Protein AF-A0A7X7FS28-F1 (afdb_monomer_lite)

Structure (mmCIF, N/CA/C/O backbone):
data_AF-A0A7X7FS28-F1
#
_entry.id   AF-A0A7X7FS28-F1
#
loop_
_atom_site.group_PDB
_atom_site.id
_atom_site.type_symbol
_atom_site.label_atom_id
_atom_site.label_alt_id
_atom_site.label_comp_id
_atom_site.label_asym_id
_atom_site.label_entity_id
_atom_site.label_seq_id
_atom_site.pdbx_PDB_ins_code
_atom_site.Cartn_x
_atom_site.Cartn_y
_atom_site.Cartn_z
_atom_site.occupancy
_atom_site.B_iso_or_equiv
_atom_site.auth_seq_id
_atom_site.auth_comp_id
_atom_site.auth_asym_id
_atom_site.auth_atom_id
_atom_site.pdbx_PDB_model_num
ATOM 1 N N . MET A 1 1 ? 59.197 -7.138 -115.064 1.00 57.31 1 MET A N 1
ATOM 2 C CA . MET A 1 1 ? 59.306 -7.534 -113.637 1.00 57.31 1 MET A CA 1
ATOM 3 C C . MET A 1 1 ? 58.656 -6.535 -112.667 1.00 57.31 1 MET A C 1
ATOM 5 O O . MET A 1 1 ? 57.959 -6.974 -111.767 1.00 57.31 1 MET A O 1
ATOM 9 N N . LYS A 1 2 ? 58.769 -5.208 -112.870 1.00 61.09 2 LYS A N 1
ATOM 10 C CA . LYS A 1 2 ? 58.181 -4.180 -111.974 1.00 61.09 2 LYS A CA 1
ATOM 11 C C . LYS A 1 2 ? 56.646 -4.244 -111.782 1.00 61.09 2 LYS A C 1
ATOM 13 O O . LYS A 1 2 ? 56.164 -3.955 -110.697 1.00 61.09 2 LYS A O 1
ATOM 18 N N . LYS A 1 3 ? 55.882 -4.663 -112.803 1.00 67.75 3 LYS A N 1
ATOM 19 C CA . LYS A 1 3 ? 54.404 -4.751 -112.746 1.00 67.75 3 LYS A CA 1
ATOM 20 C C . LYS A 1 3 ? 53.882 -5.886 -111.847 1.00 67.75 3 LYS A C 1
ATOM 22 O O . LYS A 1 3 ? 52.843 -5.734 -111.222 1.00 67.75 3 LYS A O 1
ATOM 27 N N . ILE A 1 4 ? 54.623 -6.994 -111.754 1.00 78.25 4 ILE A N 1
ATOM 28 C CA . ILE A 1 4 ? 54.268 -8.150 -110.908 1.00 78.25 4 ILE A CA 1
ATOM 29 C C . ILE A 1 4 ? 54.497 -7.810 -109.430 1.00 78.25 4 ILE A C 1
ATOM 31 O O . ILE A 1 4 ? 53.666 -8.126 -108.588 1.00 78.25 4 ILE A O 1
ATOM 35 N N . LEU A 1 5 ? 55.578 -7.082 -109.131 1.00 80.06 5 LEU A N 1
ATOM 36 C CA . LEU A 1 5 ? 55.872 -6.606 -107.778 1.00 80.06 5 LEU A CA 1
ATOM 37 C C . LEU A 1 5 ? 54.778 -5.651 -107.258 1.00 80.06 5 LEU A C 1
ATOM 39 O O . LEU A 1 5 ? 54.357 -5.751 -106.111 1.00 80.06 5 LEU A O 1
ATOM 43 N N . LEU A 1 6 ? 54.268 -4.776 -108.131 1.00 81.06 6 LEU A N 1
ATOM 44 C CA . LEU A 1 6 ? 53.164 -3.859 -107.824 1.00 81.06 6 LEU A CA 1
ATOM 45 C C . LEU A 1 6 ? 51.845 -4.588 -107.521 1.00 81.06 6 LEU A C 1
ATOM 47 O O . LEU A 1 6 ? 51.142 -4.211 -106.587 1.00 81.06 6 LEU A O 1
ATOM 51 N N . LEU A 1 7 ? 51.528 -5.649 -108.267 1.00 81.94 7 LEU A N 1
ATOM 52 C CA . LEU A 1 7 ? 50.324 -6.457 -108.038 1.00 81.94 7 LEU A CA 1
ATOM 53 C C . LEU A 1 7 ? 50.366 -7.218 -106.707 1.00 81.94 7 LEU A C 1
ATOM 55 O O . LEU A 1 7 ? 49.351 -7.291 -106.020 1.00 81.94 7 LEU A O 1
ATOM 59 N N . ILE A 1 8 ? 51.534 -7.732 -106.312 1.00 83.12 8 ILE A N 1
ATOM 60 C CA . ILE A 1 8 ? 51.709 -8.429 -105.027 1.00 83.12 8 ILE A CA 1
ATOM 61 C C . ILE A 1 8 ? 51.536 -7.460 -103.853 1.00 83.12 8 ILE A C 1
ATOM 63 O O . ILE A 1 8 ? 50.877 -7.795 -102.870 1.00 83.12 8 ILE A O 1
ATOM 67 N N . ILE A 1 9 ? 52.063 -6.238 -103.970 1.00 83.56 9 ILE A N 1
ATOM 68 C CA . ILE A 1 9 ? 51.886 -5.197 -102.949 1.00 83.56 9 ILE A CA 1
ATOM 69 C C . ILE A 1 9 ? 50.408 -4.806 -102.833 1.00 83.56 9 ILE A C 1
ATOM 71 O O . ILE A 1 9 ? 49.886 -4.712 -101.725 1.00 83.56 9 ILE A O 1
ATOM 75 N N . LEU A 1 10 ? 49.709 -4.639 -103.959 1.00 84.75 10 LEU A N 1
ATOM 76 C CA . LEU A 1 10 ? 48.292 -4.274 -103.958 1.00 84.75 10 LEU A CA 1
ATOM 77 C C . LEU A 1 10 ? 47.407 -5.381 -103.360 1.00 84.75 10 LEU A C 1
ATOM 79 O O . LEU A 1 10 ? 46.503 -5.089 -102.581 1.00 84.75 10 LEU A O 1
ATOM 83 N N . ALA A 1 11 ? 47.699 -6.648 -103.668 1.00 84.25 11 ALA A N 1
ATOM 84 C CA . ALA A 1 11 ? 47.016 -7.793 -103.069 1.00 84.25 11 ALA A CA 1
ATOM 85 C C . ALA A 1 11 ? 47.301 -7.899 -101.560 1.00 84.25 11 ALA A C 1
ATOM 87 O O . ALA A 1 11 ? 46.382 -8.135 -100.778 1.00 84.25 11 ALA A O 1
ATOM 88 N N . GLY A 1 12 ? 48.544 -7.646 -101.136 1.00 82.00 12 GLY A N 1
ATOM 89 C CA . GLY A 1 12 ? 48.917 -7.582 -99.723 1.00 82.00 12 GLY A CA 1
ATOM 90 C C . GLY A 1 12 ? 48.180 -6.475 -98.965 1.00 82.00 12 GLY A C 1
ATOM 91 O O . GLY A 1 12 ? 47.694 -6.714 -97.861 1.00 82.00 12 GLY A O 1
ATOM 92 N N . LEU A 1 13 ? 48.017 -5.295 -99.573 1.00 83.12 13 LEU A N 1
ATOM 93 C CA . LEU A 1 13 ? 47.222 -4.205 -98.998 1.00 83.12 13 LEU A CA 1
ATOM 94 C C . LEU A 1 13 ? 45.723 -4.519 -98.962 1.00 83.12 13 LEU A C 1
ATOM 96 O O . LEU A 1 13 ? 45.064 -4.155 -97.994 1.00 83.12 13 LEU A O 1
ATOM 100 N N . ALA A 1 14 ? 45.176 -5.197 -99.972 1.00 82.12 14 ALA A N 1
ATOM 101 C CA . ALA A 1 14 ? 43.764 -5.573 -99.989 1.00 82.12 14 ALA A CA 1
ATOM 102 C C . ALA A 1 14 ? 43.443 -6.628 -98.918 1.00 82.12 14 ALA A C 1
ATOM 104 O O . ALA A 1 14 ? 42.456 -6.497 -98.197 1.00 82.12 14 ALA A O 1
ATOM 105 N N . VAL A 1 15 ? 44.306 -7.636 -98.761 1.00 81.12 15 VAL A N 1
ATOM 106 C CA . VAL A 1 15 ? 44.154 -8.668 -97.726 1.00 81.12 15 VAL A CA 1
ATOM 107 C C . VAL A 1 15 ? 44.402 -8.080 -96.335 1.00 81.12 15 VAL A C 1
ATOM 109 O O . VAL A 1 15 ? 43.600 -8.299 -95.431 1.00 81.12 15 VAL A O 1
ATOM 112 N N . GLY A 1 16 ? 45.459 -7.279 -96.166 1.00 78.50 16 GLY A N 1
ATOM 113 C CA . GLY A 1 16 ? 45.763 -6.606 -94.900 1.00 78.50 16 GLY A CA 1
ATOM 114 C C . GLY A 1 16 ? 44.698 -5.582 -94.493 1.00 78.50 16 GLY A C 1
ATOM 115 O O . GLY A 1 16 ? 44.328 -5.501 -93.326 1.00 78.50 16 GLY A O 1
ATOM 116 N N . GLY A 1 17 ? 44.155 -4.834 -95.456 1.00 78.00 17 GLY A N 1
ATOM 117 C CA . GLY A 1 17 ? 43.059 -3.892 -95.233 1.00 78.00 17 GLY A CA 1
ATOM 118 C C . GLY A 1 17 ? 41.738 -4.594 -94.917 1.00 78.00 17 GLY A C 1
ATOM 119 O O . GLY A 1 17 ? 41.024 -4.176 -94.006 1.00 78.00 17 GLY A O 1
ATOM 120 N N . GLY A 1 18 ? 41.436 -5.695 -95.614 1.00 78.81 18 GLY A N 1
ATOM 121 C CA . GLY A 1 18 ? 40.223 -6.484 -95.400 1.00 78.81 18 GLY A CA 1
ATOM 122 C C . GLY A 1 18 ? 40.172 -7.152 -94.023 1.00 78.81 18 GLY A C 1
ATOM 123 O O . GLY A 1 18 ? 39.130 -7.126 -93.368 1.00 78.81 18 GLY A O 1
ATOM 124 N N . THR A 1 19 ? 41.294 -7.691 -93.535 1.00 76.44 19 THR A N 1
ATOM 125 C CA . THR A 1 19 ? 41.340 -8.364 -92.224 1.00 76.44 19 THR A CA 1
ATOM 126 C C . THR A 1 19 ? 41.216 -7.382 -91.058 1.00 76.44 19 THR A C 1
ATOM 128 O O . THR A 1 19 ? 40.537 -7.678 -90.074 1.00 76.44 19 THR A O 1
ATOM 131 N N . VAL A 1 20 ? 41.800 -6.186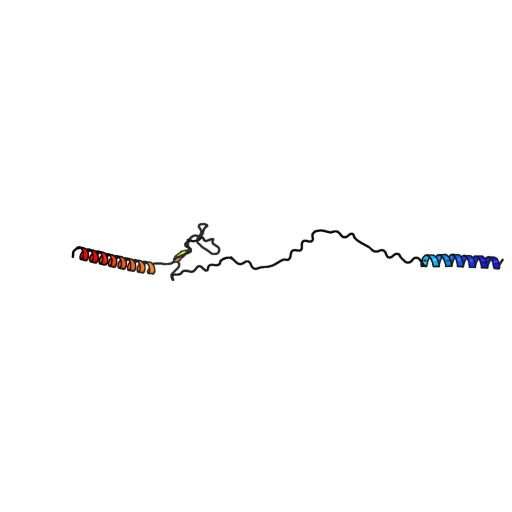 -91.181 1.00 78.12 20 VAL A N 1
ATOM 132 C CA . VAL A 1 20 ? 41.695 -5.119 -90.171 1.00 78.12 20 VAL A CA 1
ATOM 133 C C . VAL A 1 20 ? 40.290 -4.514 -90.135 1.00 78.12 20 VAL A C 1
ATOM 135 O O . VAL A 1 20 ? 39.795 -4.175 -89.060 1.00 78.12 20 VAL A O 1
ATOM 138 N N . TYR A 1 21 ? 39.623 -4.392 -91.284 1.00 77.94 21 TYR A N 1
ATOM 139 C CA . TYR A 1 21 ? 38.252 -3.884 -91.334 1.00 77.94 21 TYR A CA 1
ATOM 140 C C . TYR A 1 21 ? 37.245 -4.872 -90.723 1.00 77.94 21 TYR A C 1
ATOM 142 O O . TYR A 1 21 ? 36.342 -4.469 -89.983 1.00 77.94 21 TYR A O 1
ATOM 150 N N . TRP A 1 22 ? 37.435 -6.175 -90.957 1.00 72.56 22 TRP A N 1
ATOM 151 C CA . TRP A 1 22 ? 36.571 -7.207 -90.384 1.00 72.56 22 TRP A CA 1
ATOM 152 C C . TRP A 1 22 ? 36.770 -7.344 -88.867 1.00 72.56 22 TRP A C 1
ATOM 154 O O . TRP A 1 22 ? 35.787 -7.398 -88.130 1.00 72.56 22 TRP A O 1
ATOM 164 N N . SER A 1 23 ? 38.009 -7.294 -88.363 1.00 67.19 23 SER A N 1
ATOM 165 C CA . SER A 1 23 ? 38.248 -7.392 -86.913 1.00 67.19 23 SER A CA 1
ATOM 166 C C . SER A 1 23 ? 37.720 -6.186 -86.126 1.00 67.19 23 SER A C 1
ATOM 168 O O . SER A 1 23 ? 37.339 -6.334 -84.967 1.00 67.19 23 SER A O 1
ATOM 170 N N . ARG A 1 24 ? 37.627 -5.008 -86.760 1.00 66.50 24 ARG A N 1
ATOM 171 C CA . ARG A 1 24 ? 37.047 -3.793 -86.161 1.00 66.50 24 ARG A CA 1
ATOM 172 C C . ARG A 1 24 ? 35.517 -3.732 -86.197 1.00 66.50 24 ARG A C 1
ATOM 174 O O . ARG A 1 24 ? 34.952 -2.895 -85.502 1.00 66.50 24 ARG A O 1
ATOM 181 N N . SER A 1 25 ? 34.852 -4.594 -86.970 1.00 62.12 25 SER A N 1
ATOM 182 C CA . SER A 1 25 ? 33.380 -4.631 -87.055 1.00 62.12 25 SER A CA 1
ATOM 183 C C . SER A 1 25 ? 32.722 -5.497 -85.971 1.00 62.12 25 SER A C 1
ATOM 185 O O . SER A 1 25 ? 31.500 -5.502 -85.845 1.00 62.12 25 SER A O 1
ATOM 187 N N . SER A 1 26 ? 33.510 -6.204 -85.158 1.00 63.41 26 SER A N 1
ATOM 188 C CA . SER A 1 26 ? 33.008 -6.957 -84.006 1.00 63.41 26 SER A CA 1
ATOM 189 C C . SER A 1 26 ? 32.883 -6.029 -82.797 1.00 63.41 26 SER A C 1
ATOM 191 O O . SER A 1 26 ? 33.849 -5.806 -82.069 1.00 63.41 26 SER A O 1
ATOM 193 N N . ALA A 1 27 ? 31.696 -5.454 -82.593 1.00 65.50 27 ALA A N 1
ATOM 194 C CA . ALA A 1 27 ? 31.397 -4.679 -81.392 1.00 65.50 27 ALA A CA 1
ATOM 195 C C . ALA A 1 27 ? 31.571 -5.560 -80.132 1.00 65.50 27 ALA A C 1
ATOM 197 O O . ALA A 1 27 ? 31.144 -6.718 -80.147 1.00 65.50 27 ALA A O 1
ATOM 198 N N . PRO A 1 28 ? 32.188 -5.053 -79.045 1.00 65.94 28 PRO A N 1
ATOM 199 C CA . PRO A 1 28 ? 32.362 -5.834 -77.828 1.00 65.94 28 PRO A CA 1
ATOM 200 C C . PRO A 1 28 ? 30.994 -6.224 -77.266 1.00 65.94 28 PRO A C 1
ATOM 202 O O . PRO A 1 28 ? 30.153 -5.364 -77.003 1.00 65.94 28 PRO A O 1
ATOM 205 N N . ALA A 1 29 ? 30.766 -7.529 -77.109 1.00 69.88 29 ALA A N 1
ATOM 206 C CA . ALA A 1 29 ? 29.533 -8.047 -76.538 1.00 69.88 29 ALA A CA 1
ATOM 207 C C . ALA A 1 29 ? 29.400 -7.540 -75.096 1.00 69.88 29 ALA A C 1
ATOM 209 O O . ALA A 1 29 ? 30.230 -7.847 -74.240 1.00 69.88 29 ALA A O 1
ATOM 210 N N . VAL A 1 30 ? 28.374 -6.729 -74.838 1.00 73.62 30 VAL A N 1
ATOM 211 C CA . VAL A 1 30 ? 28.073 -6.225 -73.497 1.00 73.62 30 VAL A CA 1
ATOM 212 C C . VAL A 1 30 ? 27.579 -7.401 -72.661 1.00 73.62 30 VAL A C 1
ATOM 214 O O . VAL A 1 30 ? 26.499 -7.936 -72.904 1.00 73.62 30 VAL A O 1
ATOM 217 N N . VAL A 1 31 ? 28.391 -7.834 -71.698 1.00 79.06 31 VAL A N 1
ATOM 218 C CA . VAL A 1 31 ? 28.049 -8.942 -70.802 1.00 79.06 31 VAL A CA 1
ATOM 219 C C . VAL A 1 31 ? 27.354 -8.379 -69.566 1.00 79.06 31 VAL A C 1
ATOM 221 O O . VAL A 1 31 ? 27.954 -7.623 -68.803 1.00 79.06 31 VAL A O 1
ATOM 224 N N . PHE A 1 32 ? 26.093 -8.758 -69.356 1.00 79.75 32 PHE A N 1
ATOM 225 C CA . PHE A 1 32 ? 25.337 -8.403 -68.157 1.00 79.75 32 PHE A CA 1
ATOM 226 C C . PHE A 1 32 ? 25.455 -9.504 -67.109 1.00 79.75 32 PHE A C 1
ATOM 228 O O . PHE A 1 32 ? 25.300 -10.686 -67.413 1.00 79.75 32 PHE A O 1
ATOM 235 N N . ARG A 1 33 ? 25.694 -9.111 -65.856 1.00 81.56 33 ARG A N 1
ATOM 236 C CA . ARG A 1 33 ? 25.638 -10.028 -64.719 1.00 81.56 33 ARG A CA 1
ATOM 237 C C . ARG A 1 33 ? 24.228 -10.017 -64.146 1.00 81.56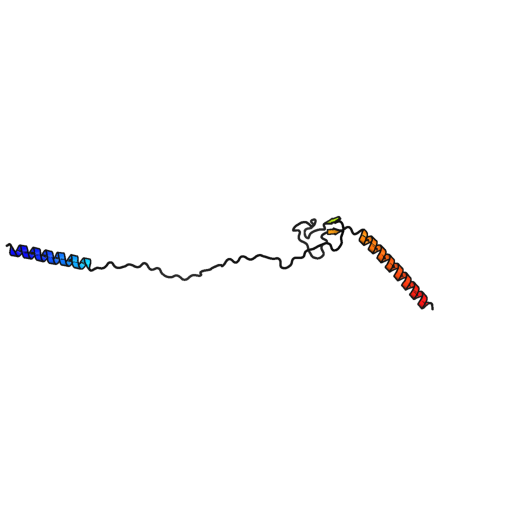 33 ARG A C 1
ATOM 239 O O . ARG A 1 33 ? 23.799 -9.009 -63.592 1.00 81.56 33 ARG A O 1
ATOM 246 N N . THR A 1 34 ? 23.533 -11.137 -64.272 1.00 86.19 34 THR A N 1
ATOM 247 C CA . THR A 1 34 ? 22.215 -11.359 -63.672 1.00 86.19 34 THR A CA 1
ATOM 248 C C . THR A 1 34 ? 22.327 -12.358 -62.532 1.00 86.19 34 THR A C 1
ATOM 250 O O . THR A 1 34 ? 23.114 -13.298 -62.619 1.00 86.19 34 THR A O 1
ATOM 253 N N . GLU A 1 35 ? 21.501 -12.194 -61.504 1.00 87.50 35 GLU A N 1
ATOM 254 C CA . GLU A 1 35 ? 21.310 -13.204 -60.462 1.00 87.50 35 GLU A CA 1
ATOM 255 C C . GLU A 1 35 ? 19.865 -13.697 -60.431 1.00 87.50 35 GLU A C 1
ATOM 257 O O . GLU A 1 35 ? 18.939 -13.001 -60.855 1.00 87.50 35 GLU A O 1
ATOM 262 N N . ALA A 1 36 ? 19.685 -14.925 -59.943 1.00 85.56 36 ALA A N 1
ATOM 263 C CA . ALA A 1 36 ? 18.376 -15.536 -59.785 1.00 85.56 36 ALA A CA 1
ATOM 264 C C . ALA A 1 36 ? 17.658 -14.946 -58.565 1.00 85.56 36 ALA A C 1
ATOM 266 O O . ALA A 1 36 ? 18.207 -14.904 -57.466 1.00 85.56 36 ALA A O 1
ATOM 267 N N . VAL A 1 37 ? 16.408 -14.520 -58.752 1.00 86.69 37 VAL A N 1
ATOM 268 C CA . VAL A 1 37 ? 15.578 -14.008 -57.657 1.00 86.69 37 VAL A CA 1
ATOM 269 C C . VAL A 1 37 ? 15.123 -15.179 -56.791 1.00 86.69 37 VAL A C 1
ATOM 271 O O . VAL A 1 37 ? 14.380 -16.045 -57.255 1.00 86.69 37 VAL A O 1
ATOM 274 N N . SER A 1 38 ? 15.539 -15.194 -55.527 1.00 86.62 38 SER A N 1
ATOM 275 C CA . SER A 1 38 ? 15.005 -16.101 -54.514 1.00 86.62 38 SER A CA 1
ATOM 276 C C . SER A 1 38 ? 13.877 -15.423 -53.737 1.00 86.62 38 SER A C 1
ATOM 278 O O . SER A 1 38 ? 13.879 -14.212 -53.512 1.00 86.62 38 SER A O 1
ATOM 280 N N . ARG A 1 39 ? 12.871 -16.211 -53.353 1.00 87.56 39 ARG A N 1
ATOM 281 C CA . ARG A 1 39 ? 11.811 -15.782 -52.438 1.00 87.56 39 ARG A CA 1
ATOM 282 C C . ARG A 1 39 ? 12.041 -16.464 -51.101 1.00 87.56 39 ARG A C 1
ATOM 284 O O . ARG A 1 39 ? 12.262 -17.671 -51.062 1.00 87.56 39 ARG A O 1
ATOM 291 N N . GLY A 1 40 ? 11.983 -15.684 -50.037 1.00 89.25 40 GLY A N 1
ATOM 292 C CA . GLY A 1 40 ? 12.050 -16.151 -48.663 1.00 89.25 40 GLY A CA 1
ATOM 293 C C . GLY A 1 40 ? 11.243 -15.213 -47.782 1.00 89.25 40 GLY A C 1
ATOM 294 O O . GLY A 1 40 ? 10.847 -14.129 -48.220 1.00 89.25 40 GLY A O 1
ATOM 295 N N . ASP A 1 41 ? 10.996 -15.638 -46.555 1.00 84.19 41 ASP A N 1
ATOM 296 C CA . ASP A 1 41 ? 10.222 -14.846 -45.614 1.00 84.19 41 ASP A CA 1
ATOM 297 C C . ASP A 1 41 ? 11.076 -13.693 -45.080 1.00 84.19 41 ASP A C 1
ATOM 299 O O . ASP A 1 41 ? 12.134 -13.893 -44.481 1.00 84.19 41 ASP A O 1
ATOM 303 N N . LEU A 1 42 ? 10.617 -12.464 -45.317 1.00 82.88 42 LEU A N 1
ATOM 304 C CA . LEU A 1 42 ? 11.203 -11.259 -44.744 1.00 82.88 42 LEU A CA 1
ATOM 305 C C . LEU A 1 42 ? 10.391 -10.878 -43.506 1.00 82.88 42 LEU A C 1
ATOM 307 O O . LEU A 1 42 ? 9.337 -10.251 -43.609 1.00 82.88 42 LEU A O 1
ATOM 311 N N . VAL A 1 43 ? 10.881 -11.258 -42.330 1.00 84.12 43 VAL A N 1
ATOM 312 C CA . VAL A 1 43 ? 10.266 -10.844 -41.067 1.00 84.12 43 VAL A CA 1
ATOM 313 C C . VAL A 1 43 ? 10.741 -9.433 -40.738 1.00 84.12 43 VAL A C 1
ATOM 315 O O . VAL A 1 43 ? 11.905 -9.217 -40.406 1.00 84.12 43 VAL A O 1
ATOM 318 N N . VAL A 1 44 ? 9.834 -8.463 -40.849 1.00 82.69 44 VAL A N 1
ATOM 319 C CA . VAL A 1 44 ? 10.079 -7.073 -40.453 1.00 82.69 44 VAL A CA 1
ATOM 320 C C . VAL A 1 44 ? 9.410 -6.836 -39.106 1.00 82.69 44 VAL A C 1
ATOM 322 O O . VAL A 1 44 ? 8.187 -6.759 -39.016 1.00 82.69 44 VAL A O 1
ATOM 325 N N . THR A 1 45 ? 10.214 -6.717 -38.054 1.00 85.25 45 THR A N 1
ATOM 326 C CA . THR A 1 45 ? 9.726 -6.363 -36.717 1.00 85.25 45 THR A CA 1
ATOM 327 C C . THR A 1 45 ? 9.755 -4.849 -36.562 1.00 85.25 45 THR A C 1
ATOM 329 O O . THR A 1 45 ? 10.815 -4.236 -36.673 1.00 85.25 45 THR A O 1
ATOM 332 N N . ILE A 1 46 ? 8.603 -4.239 -36.285 1.00 82.69 46 ILE A N 1
ATOM 333 C CA . ILE A 1 46 ? 8.516 -2.818 -35.938 1.00 82.69 46 ILE A CA 1
ATOM 334 C C . ILE A 1 46 ? 8.607 -2.714 -34.410 1.00 82.69 46 ILE A C 1
ATOM 336 O O . ILE A 1 46 ? 7.691 -3.178 -33.729 1.00 82.69 46 ILE A O 1
ATOM 340 N N . PRO A 1 47 ? 9.685 -2.144 -33.840 1.00 80.81 47 PRO A N 1
ATOM 341 C CA . PRO A 1 47 ? 9.759 -1.936 -32.403 1.00 80.81 47 PRO A CA 1
ATOM 342 C C . PRO A 1 47 ? 8.780 -0.826 -32.004 1.00 80.81 47 PRO A C 1
ATOM 344 O O . PRO A 1 47 ? 8.940 0.328 -32.397 1.00 80.81 47 PRO A O 1
ATOM 347 N N . ALA A 1 48 ? 7.765 -1.177 -31.220 1.00 81.81 48 ALA A N 1
ATOM 348 C CA . ALA A 1 48 ? 6.887 -0.220 -30.562 1.00 81.81 48 ALA A CA 1
ATOM 349 C C . ALA A 1 48 ? 7.273 -0.144 -29.082 1.00 81.81 48 ALA A C 1
ATOM 351 O O . ALA A 1 48 ? 7.196 -1.136 -28.359 1.00 81.81 48 ALA A O 1
ATOM 352 N N . THR A 1 49 ? 7.714 1.027 -28.633 1.00 84.44 49 THR A N 1
ATOM 353 C CA . THR A 1 49 ? 7.933 1.308 -27.212 1.00 84.44 49 THR A CA 1
ATOM 354 C C . THR A 1 49 ? 6.652 1.879 -26.619 1.00 84.44 49 THR A C 1
ATOM 356 O O . THR A 1 49 ? 6.142 2.881 -27.119 1.00 84.44 49 THR A O 1
ATOM 359 N N . GLY A 1 50 ? 6.149 1.270 -25.551 1.00 84.69 50 GLY A N 1
ATOM 360 C CA . GLY A 1 50 ? 5.061 1.806 -24.738 1.00 84.69 50 GLY A CA 1
ATOM 361 C C . GLY A 1 50 ? 5.461 1.829 -23.267 1.00 84.69 50 GLY A C 1
ATOM 362 O O . GLY A 1 50 ? 6.367 1.103 -22.856 1.00 84.69 50 GLY A O 1
ATOM 363 N N . THR A 1 51 ? 4.798 2.667 -22.475 1.00 89.19 51 THR A N 1
ATOM 364 C CA . THR A 1 51 ? 4.971 2.684 -21.019 1.00 89.19 51 THR A CA 1
ATOM 365 C C . THR A 1 51 ? 4.026 1.662 -20.404 1.00 89.19 51 THR A C 1
ATOM 367 O O . THR A 1 51 ? 2.827 1.698 -20.670 1.00 89.19 51 THR A O 1
ATOM 370 N N . ILE A 1 52 ? 4.556 0.757 -19.584 1.00 87.25 52 ILE A N 1
ATOM 371 C CA . ILE A 1 52 ? 3.730 -0.165 -18.801 1.00 87.25 52 ILE A CA 1
ATOM 372 C C . ILE A 1 52 ? 3.161 0.618 -17.621 1.00 87.25 52 ILE A C 1
ATOM 374 O O . ILE A 1 52 ? 3.905 1.295 -16.909 1.00 87.25 52 ILE A O 1
ATOM 378 N N . GLN A 1 53 ? 1.849 0.531 -17.431 1.00 87.38 53 GLN A N 1
ATOM 379 C CA . GLN A 1 53 ? 1.160 1.088 -16.277 1.00 87.38 53 GLN A CA 1
ATOM 380 C C . GLN A 1 53 ? 0.457 -0.044 -15.522 1.00 87.38 53 GLN A C 1
ATOM 382 O O . GLN A 1 53 ? -0.042 -0.972 -16.164 1.00 87.38 53 GLN A O 1
ATOM 387 N N . PRO A 1 54 ? 0.448 -0.000 -14.182 1.00 87.50 54 PRO A N 1
ATOM 388 C CA . PRO A 1 54 ? -0.377 -0.899 -13.385 1.00 87.50 54 PRO A CA 1
ATOM 389 C C . PRO A 1 54 ? -1.856 -0.727 -13.749 1.00 87.50 54 PRO A C 1
ATOM 391 O O . PRO A 1 54 ? -2.297 0.379 -14.060 1.00 87.50 54 PRO A O 1
ATOM 394 N N . GLU A 1 55 ? -2.607 -1.827 -13.713 1.00 89.75 55 GLU A N 1
ATOM 395 C CA . GLU A 1 55 ? -4.055 -1.813 -13.956 1.00 89.75 55 GLU A CA 1
ATOM 396 C C . GLU A 1 55 ? -4.792 -1.010 -12.878 1.00 89.75 55 GLU A C 1
ATOM 398 O O . GLU A 1 55 ? -5.698 -0.238 -13.185 1.00 89.75 55 GLU A O 1
ATOM 403 N N . GLU A 1 56 ? -4.341 -1.132 -11.630 1.00 88.06 56 GLU A N 1
ATOM 404 C CA . GLU A 1 56 ? -4.899 -0.427 -10.486 1.00 88.06 56 GLU A CA 1
ATOM 405 C C . GLU A 1 56 ? -3.775 0.102 -9.587 1.00 88.06 56 GLU A C 1
ATOM 407 O O . GLU A 1 56 ? -2.778 -0.578 -9.332 1.00 88.06 56 GLU A O 1
ATOM 412 N N . VAL A 1 57 ? -3.932 1.339 -9.118 1.00 88.19 57 VAL A N 1
ATOM 413 C CA . VAL A 1 57 ? -3.058 1.966 -8.122 1.00 88.19 57 VAL A CA 1
ATOM 414 C C . VAL A 1 57 ? -3.951 2.512 -7.033 1.00 88.19 57 VAL A C 1
ATOM 416 O O . VAL A 1 57 ? -4.832 3.326 -7.306 1.00 88.19 57 VAL A O 1
ATOM 419 N N . VAL A 1 58 ? -3.709 2.069 -5.804 1.00 86.69 58 VAL A N 1
ATOM 420 C CA . VAL A 1 58 ? -4.458 2.523 -4.638 1.00 86.69 58 VAL A CA 1
ATOM 421 C C . VAL A 1 58 ? -3.492 3.166 -3.661 1.00 86.69 58 VAL A C 1
ATOM 423 O O . VAL A 1 58 ? -2.604 2.510 -3.118 1.00 86.69 58 VAL A O 1
ATOM 426 N N . ASP A 1 59 ? -3.698 4.455 -3.419 1.00 85.38 59 ASP A N 1
ATOM 427 C CA . ASP A 1 59 ? -2.996 5.178 -2.370 1.00 85.38 59 ASP A CA 1
ATOM 428 C C . ASP A 1 59 ? -3.661 4.871 -1.024 1.00 85.38 59 ASP A C 1
ATOM 430 O O . ASP A 1 59 ? -4.737 5.375 -0.694 1.00 85.38 59 ASP A O 1
ATOM 434 N N . VAL A 1 60 ? -3.020 4.006 -0.240 1.00 83.94 60 VAL A N 1
ATOM 435 C CA . VAL A 1 60 ? -3.478 3.638 1.104 1.00 83.94 60 VAL A CA 1
ATOM 436 C C . VAL A 1 60 ? -2.958 4.637 2.133 1.00 83.94 60 VAL A C 1
ATOM 438 O O . VAL A 1 60 ? -1.755 4.775 2.344 1.00 83.94 60 VAL A O 1
ATOM 441 N N . GLY A 1 61 ? -3.887 5.321 2.801 1.00 83.19 61 GLY A N 1
ATOM 442 C CA . GLY A 1 61 ? -3.610 6.260 3.884 1.00 83.19 61 GLY A CA 1
ATOM 443 C C . GLY A 1 61 ? -4.421 5.945 5.137 1.00 83.19 61 GLY A C 1
ATOM 444 O O . GLY A 1 61 ? -5.469 5.300 5.083 1.00 83.19 61 GLY A O 1
ATOM 445 N N . ALA A 1 62 ? -3.944 6.421 6.285 1.00 83.69 62 ALA A N 1
ATOM 446 C CA . ALA A 1 62 ? -4.691 6.325 7.531 1.00 83.69 62 ALA A CA 1
ATOM 447 C C . ALA A 1 62 ? -5.898 7.276 7.510 1.00 83.69 62 ALA A C 1
ATOM 449 O O . ALA A 1 62 ? -5.745 8.471 7.270 1.00 83.69 62 ALA A O 1
ATOM 450 N N . GLN A 1 63 ? -7.095 6.756 7.792 1.00 80.12 63 GLN A N 1
ATOM 451 C CA . GLN A 1 63 ? -8.311 7.576 7.904 1.00 80.12 63 GLN A CA 1
ATOM 452 C C . GLN A 1 63 ? -8.368 8.373 9.215 1.00 80.12 63 GLN A C 1
ATOM 454 O O . GLN A 1 63 ? -9.053 9.390 9.296 1.00 80.12 63 GLN A O 1
ATOM 459 N N . VAL A 1 64 ? -7.653 7.905 10.239 1.00 81.88 64 VAL A N 1
ATOM 460 C CA . VAL A 1 64 ? -7.581 8.525 11.564 1.00 81.88 64 VAL A CA 1
ATOM 461 C C . VAL A 1 64 ? -6.192 9.102 11.802 1.00 81.88 64 VAL A C 1
ATOM 463 O O . VAL A 1 64 ? -5.184 8.517 11.405 1.00 81.88 64 VAL A O 1
ATOM 466 N N . GLY A 1 65 ? -6.143 10.266 12.445 1.00 78.06 65 GLY A N 1
ATOM 467 C CA . GLY A 1 65 ? -4.891 10.904 12.834 1.00 78.06 65 GLY A CA 1
ATOM 468 C C . GLY A 1 65 ? -4.370 10.315 14.141 1.00 78.06 65 GLY A C 1
ATOM 469 O O . GLY A 1 65 ? -5.112 10.210 15.111 1.00 78.06 65 GLY A O 1
ATOM 470 N N . GLY A 1 66 ? -3.088 9.961 14.184 1.00 83.00 66 GLY A N 1
ATOM 471 C CA . GLY A 1 66 ? -2.440 9.464 15.394 1.00 83.00 66 GLY A CA 1
ATOM 472 C C . GLY A 1 66 ? -0.997 9.036 15.142 1.00 83.00 66 GLY A C 1
ATOM 473 O O . GLY A 1 66 ? -0.519 9.041 14.007 1.00 83.00 66 GLY A O 1
ATOM 474 N N . LEU A 1 67 ? -0.290 8.679 16.214 1.00 86.38 67 LEU A N 1
ATOM 475 C CA . LEU A 1 67 ? 1.077 8.170 16.129 1.00 86.38 67 LEU A CA 1
ATOM 476 C C . LEU A 1 67 ? 1.067 6.706 15.669 1.00 86.38 67 LEU A C 1
ATOM 478 O O . LEU A 1 67 ? 0.297 5.903 16.192 1.00 86.38 67 LEU A O 1
ATOM 482 N N . ILE A 1 68 ? 1.948 6.340 14.734 1.00 88.06 68 ILE A N 1
ATOM 483 C CA . ILE A 1 68 ? 2.177 4.933 14.376 1.00 88.06 68 ILE A CA 1
ATOM 484 C C . ILE A 1 68 ? 2.954 4.269 15.516 1.00 88.06 68 ILE A C 1
ATOM 486 O O . ILE A 1 68 ? 4.088 4.644 15.806 1.00 88.06 68 ILE A O 1
ATOM 490 N N . VAL A 1 69 ? 2.339 3.277 16.155 1.00 87.56 69 VAL A N 1
ATOM 491 C CA . VAL A 1 69 ? 2.924 2.514 17.266 1.00 87.56 69 VAL A CA 1
ATOM 492 C C . VAL A 1 69 ? 3.755 1.348 16.741 1.00 87.56 69 VAL A C 1
ATOM 494 O O . VAL A 1 69 ? 4.808 1.036 17.293 1.00 87.56 69 VAL A O 1
ATOM 497 N N . LEU A 1 70 ? 3.275 0.683 15.687 1.00 86.69 70 LEU A N 1
ATOM 498 C CA . LEU A 1 70 ? 3.916 -0.503 15.127 1.00 86.69 70 LEU A CA 1
ATOM 499 C C . LEU A 1 70 ? 3.550 -0.668 13.649 1.00 86.69 70 LEU A C 1
ATOM 501 O O . LEU A 1 70 ? 2.397 -0.457 13.277 1.00 86.69 70 LEU A O 1
ATOM 505 N N . PHE A 1 71 ? 4.504 -1.103 12.831 1.00 87.69 71 PHE A N 1
ATOM 506 C CA . PHE A 1 71 ? 4.224 -1.630 11.495 1.00 87.69 71 PHE A CA 1
ATOM 507 C C . PHE A 1 71 ? 3.808 -3.097 11.597 1.00 87.69 71 PHE A C 1
ATOM 509 O O . PHE A 1 71 ? 4.320 -3.831 12.443 1.00 87.69 71 PHE A O 1
ATOM 516 N N . GLY A 1 72 ? 2.838 -3.506 10.784 1.00 87.38 72 GLY A N 1
ATOM 517 C CA . GLY A 1 72 ? 2.343 -4.876 10.770 1.00 87.38 72 GLY A CA 1
ATOM 518 C C . GLY A 1 72 ? 3.288 -5.845 10.067 1.00 87.38 72 GLY A C 1
ATOM 519 O O . GLY A 1 72 ? 4.468 -5.558 9.873 1.00 87.38 72 GLY A O 1
ATOM 520 N N . THR A 1 73 ? 2.759 -7.007 9.701 1.00 86.81 73 THR A N 1
ATOM 521 C CA . THR A 1 73 ? 3.526 -8.106 9.103 1.00 86.81 73 THR A CA 1
ATOM 522 C C . THR A 1 73 ? 3.114 -8.300 7.646 1.00 86.81 73 THR A C 1
ATOM 524 O O . THR A 1 73 ? 1.922 -8.287 7.345 1.00 86.81 73 THR A O 1
ATOM 527 N N . ASP A 1 74 ? 4.095 -8.447 6.758 1.00 85.69 74 ASP A N 1
ATOM 528 C CA . ASP A 1 74 ? 3.899 -8.707 5.332 1.00 85.69 74 ASP A CA 1
ATOM 529 C C . ASP A 1 74 ? 3.498 -10.172 5.063 1.00 85.69 74 ASP A C 1
ATOM 531 O O . ASP A 1 74 ? 3.474 -11.013 5.968 1.00 85.69 74 ASP A O 1
ATOM 535 N N . ALA A 1 75 ? 3.224 -10.503 3.797 1.00 83.75 75 ALA A N 1
ATOM 536 C CA . ALA A 1 75 ? 2.874 -11.869 3.395 1.00 83.75 75 ALA A CA 1
ATOM 537 C C . ALA A 1 75 ? 3.991 -12.907 3.661 1.00 83.75 75 ALA A C 1
ATOM 539 O O . ALA A 1 75 ? 3.727 -14.109 3.691 1.00 83.75 75 ALA A O 1
ATOM 540 N N . ASN A 1 76 ? 5.235 -12.463 3.870 1.00 81.69 76 ASN A N 1
ATOM 541 C CA . ASN A 1 76 ? 6.406 -13.316 4.080 1.00 81.69 76 ASN A CA 1
ATOM 542 C C . ASN A 1 76 ? 6.810 -13.447 5.559 1.00 81.69 76 ASN A C 1
ATOM 544 O O . ASN A 1 76 ? 7.780 -14.146 5.861 1.00 81.69 76 ASN A O 1
ATOM 548 N N . GLY A 1 77 ? 6.093 -12.802 6.484 1.00 81.69 77 GLY A N 1
ATOM 549 C CA . GLY A 1 77 ? 6.379 -12.845 7.919 1.00 81.69 77 GLY A CA 1
ATOM 550 C C . GLY A 1 77 ? 7.365 -11.781 8.425 1.00 81.69 77 GLY A C 1
ATOM 551 O O . GLY A 1 77 ? 7.779 -11.848 9.584 1.00 81.69 77 GLY A O 1
ATOM 552 N N . HIS A 1 78 ? 7.743 -10.803 7.605 1.00 83.62 78 HIS A N 1
ATOM 553 C CA . HIS A 1 78 ? 8.603 -9.680 7.982 1.00 83.62 78 HIS A CA 1
ATOM 554 C C . HIS A 1 78 ? 7.785 -8.431 8.344 1.00 83.62 78 HIS A C 1
ATOM 556 O O . HIS A 1 78 ? 6.618 -8.327 7.971 1.00 83.62 78 HIS A O 1
ATOM 562 N N . PRO A 1 79 ? 8.360 -7.461 9.078 1.00 85.44 79 PRO A N 1
ATOM 563 C CA . PRO A 1 79 ? 7.742 -6.149 9.234 1.00 85.44 79 PRO A CA 1
ATOM 564 C C . PRO A 1 79 ? 7.485 -5.509 7.866 1.00 85.44 79 PRO A C 1
ATOM 566 O O . PRO A 1 79 ? 8.366 -5.539 7.009 1.00 85.44 79 PRO A O 1
ATOM 569 N N . VAL A 1 80 ? 6.298 -4.930 7.673 1.00 88.69 80 VAL A N 1
ATOM 570 C CA . VAL A 1 80 ? 5.944 -4.245 6.421 1.00 88.69 80 VAL A CA 1
ATOM 571 C C . VAL A 1 80 ? 6.912 -3.085 6.176 1.00 88.69 80 VAL A C 1
ATOM 573 O O . VAL A 1 80 ? 6.980 -2.146 6.968 1.00 88.69 80 VAL A O 1
ATOM 576 N N . ASP A 1 81 ? 7.629 -3.157 5.058 1.00 85.19 81 ASP A N 1
ATOM 577 C CA . ASP A 1 81 ? 8.559 -2.137 4.567 1.00 85.19 81 ASP A CA 1
ATOM 578 C C . ASP A 1 81 ? 8.347 -1.888 3.057 1.00 85.19 81 ASP A C 1
ATOM 580 O O . ASP A 1 81 ? 7.448 -2.452 2.420 1.00 85.19 81 ASP A O 1
ATOM 584 N N . TYR A 1 82 ? 9.174 -1.042 2.454 1.00 84.19 82 TYR A N 1
ATOM 585 C CA . TYR A 1 82 ? 9.154 -0.738 1.032 1.00 84.19 82 TYR A CA 1
ATOM 586 C C . TYR A 1 82 ? 9.223 -2.001 0.153 1.00 84.19 82 TYR A C 1
ATOM 588 O O . TYR A 1 82 ? 10.026 -2.901 0.389 1.00 84.19 82 TYR A O 1
ATOM 596 N N . CYS A 1 83 ? 8.382 -2.051 -0.886 1.00 85.44 83 CYS A N 1
ATOM 597 C CA . CYS A 1 83 ? 8.223 -3.201 -1.789 1.00 85.44 83 CYS A CA 1
ATOM 598 C C . CYS A 1 83 ? 7.796 -4.521 -1.118 1.00 85.44 83 CYS A C 1
ATOM 600 O O . CYS A 1 83 ? 7.910 -5.576 -1.746 1.00 85.44 83 CYS A O 1
ATOM 602 N N . SER A 1 84 ? 7.279 -4.487 0.114 1.00 87.62 84 SER A N 1
ATOM 603 C CA . SER A 1 84 ? 6.729 -5.689 0.749 1.00 87.62 84 SER A CA 1
ATOM 604 C C . SER A 1 84 ? 5.399 -6.086 0.096 1.00 87.62 84 SER A C 1
ATOM 606 O O . SER A 1 84 ? 4.553 -5.215 -0.127 1.00 87.62 84 SER A O 1
ATOM 608 N N . PRO A 1 85 ? 5.178 -7.375 -0.215 1.00 87.56 85 PRO A N 1
ATOM 609 C CA . PRO A 1 85 ? 3.896 -7.847 -0.720 1.00 87.56 85 PRO A CA 1
ATOM 610 C C . PRO A 1 85 ? 2.845 -7.820 0.395 1.00 87.56 85 PRO A C 1
ATOM 612 O O . PRO A 1 85 ? 3.085 -8.291 1.510 1.00 87.56 85 PRO A O 1
ATOM 615 N N . VAL A 1 86 ? 1.675 -7.275 0.075 1.00 89.81 86 VAL A N 1
ATOM 616 C CA . VAL A 1 86 ? 0.540 -7.128 0.993 1.00 89.81 86 VAL A CA 1
ATOM 617 C C . VAL A 1 86 ? -0.714 -7.722 0.364 1.00 89.81 86 VAL A C 1
ATOM 619 O O . VAL A 1 86 ? -0.863 -7.712 -0.857 1.00 89.81 86 VAL A O 1
ATOM 622 N N . GLU A 1 87 ? -1.616 -8.227 1.199 1.00 87.38 87 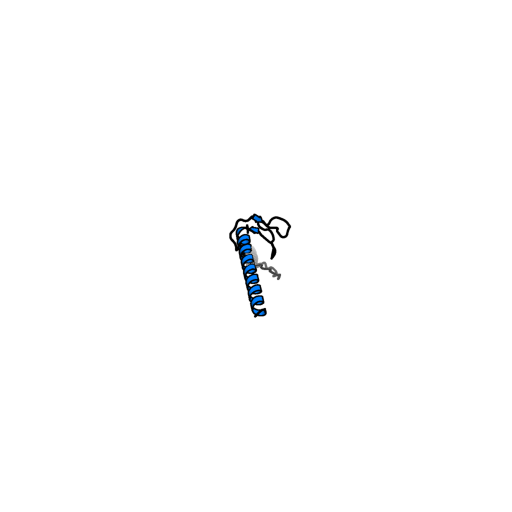GLU A N 1
ATOM 623 C CA . GLU A 1 87 ? -2.906 -8.776 0.778 1.00 87.38 87 GLU A CA 1
ATOM 624 C C . GLU A 1 87 ? -4.065 -8.012 1.426 1.00 87.38 87 GLU A C 1
ATOM 626 O O . GLU A 1 87 ? -3.896 -7.277 2.407 1.00 87.38 87 GLU A O 1
ATOM 631 N N . GLU A 1 88 ? -5.265 -8.196 0.877 1.00 86.25 88 GLU A N 1
ATOM 632 C CA . GLU A 1 88 ? -6.477 -7.599 1.425 1.00 86.25 88 GLU A CA 1
ATOM 633 C C . GLU A 1 88 ? -6.701 -8.041 2.880 1.00 86.25 88 GLU A C 1
ATOM 635 O O . GLU A 1 88 ? -6.607 -9.218 3.227 1.00 86.25 88 GLU A O 1
ATOM 640 N N . GLY A 1 89 ? -6.999 -7.073 3.748 1.00 86.88 89 GLY A N 1
ATOM 641 C CA . GLY A 1 89 ? -7.245 -7.315 5.169 1.00 86.88 89 GLY A CA 1
ATOM 642 C C . GLY A 1 89 ? -5.987 -7.403 6.038 1.00 86.88 89 GLY A C 1
ATOM 643 O O . GLY A 1 89 ? -6.116 -7.478 7.263 1.00 86.88 89 GLY A O 1
ATOM 644 N N . MET A 1 90 ? -4.779 -7.337 5.464 1.00 88.06 90 MET A N 1
ATOM 645 C CA . MET A 1 90 ? -3.557 -7.227 6.263 1.00 88.06 90 MET A CA 1
ATOM 646 C C . MET A 1 90 ? -3.474 -5.874 6.974 1.00 88.06 90 MET A C 1
ATOM 648 O O . MET A 1 90 ? -3.700 -4.809 6.398 1.00 88.06 90 MET A O 1
ATOM 652 N N . VAL A 1 91 ? -3.095 -5.914 8.250 1.00 89.56 91 VAL A N 1
ATOM 653 C CA . VAL A 1 91 ? -2.821 -4.704 9.027 1.00 89.56 91 VAL A CA 1
ATOM 654 C C . VAL A 1 91 ? -1.444 -4.185 8.632 1.00 89.56 91 VAL A C 1
ATOM 656 O O . VAL A 1 91 ? -0.444 -4.817 8.948 1.00 89.56 91 VAL A O 1
ATOM 659 N N . LEU A 1 92 ? -1.388 -3.025 7.979 1.00 88.56 92 LEU A N 1
ATOM 660 C CA . LEU A 1 92 ? -0.127 -2.407 7.547 1.00 88.56 92 LEU A CA 1
ATOM 661 C C . LEU A 1 92 ? 0.576 -1.657 8.683 1.00 88.56 92 LEU A C 1
ATOM 663 O O . LEU A 1 92 ? 1.793 -1.728 8.835 1.00 88.56 92 LEU A O 1
ATOM 667 N N . ALA A 1 93 ? -0.197 -0.947 9.504 1.00 88.88 93 ALA A N 1
ATOM 668 C CA . ALA A 1 93 ? 0.300 -0.196 10.646 1.00 88.88 93 ALA A CA 1
ATOM 669 C C . ALA A 1 93 ? -0.777 -0.095 11.730 1.00 88.88 93 ALA A C 1
ATOM 671 O O . ALA A 1 93 ? -1.970 0.008 11.438 1.00 88.88 93 ALA A O 1
ATOM 672 N N . ARG A 1 94 ? -0.350 -0.102 12.993 1.00 88.06 94 ARG A N 1
ATOM 673 C CA . ARG A 1 94 ? -1.198 0.157 14.155 1.00 88.06 94 ARG A CA 1
ATOM 674 C C . ARG A 1 94 ? -0.964 1.578 14.643 1.00 88.06 94 ARG A C 1
ATOM 676 O O . ARG A 1 94 ? 0.159 1.937 14.993 1.00 88.06 94 ARG A O 1
ATOM 683 N N . ILE A 1 95 ? -2.037 2.355 14.682 1.00 89.44 95 ILE A N 1
ATOM 684 C CA . ILE A 1 95 ? -2.051 3.730 15.185 1.00 89.44 95 ILE A CA 1
ATOM 685 C C . ILE A 1 95 ? -2.480 3.714 16.656 1.00 89.44 95 ILE A C 1
ATOM 687 O O . ILE A 1 95 ? -3.248 2.842 17.059 1.00 89.44 95 ILE A O 1
ATOM 691 N N . ASP A 1 96 ? -1.957 4.646 17.452 1.00 89.12 96 ASP A N 1
ATOM 692 C CA . ASP A 1 96 ? -2.373 4.853 18.841 1.00 89.12 96 ASP A CA 1
ATOM 693 C C . ASP A 1 96 ? -3.868 5.200 18.896 1.00 89.12 96 ASP A C 1
ATOM 695 O O . ASP A 1 96 ? -4.306 6.232 18.383 1.00 89.12 96 ASP A O 1
ATOM 699 N N . ASP A 1 97 ? -4.647 4.308 19.504 1.00 88.38 97 ASP A N 1
ATOM 700 C CA . ASP A 1 97 ? -6.100 4.380 19.599 1.00 88.38 97 ASP A CA 1
ATOM 701 C C . ASP A 1 97 ? -6.591 4.841 20.979 1.00 88.38 97 ASP A C 1
ATOM 703 O O . ASP A 1 97 ? -7.790 4.801 21.243 1.00 88.38 97 ASP A O 1
ATOM 707 N N . SER A 1 98 ? -5.707 5.298 21.870 1.00 89.00 98 SER A N 1
ATOM 708 C CA . SER A 1 98 ? -6.045 5.608 23.269 1.00 89.00 98 SER A CA 1
ATOM 709 C C . SER A 1 98 ? -7.204 6.603 23.431 1.00 89.00 98 SER A C 1
ATOM 711 O O . SER A 1 98 ? -8.104 6.385 24.252 1.00 89.00 98 SER A O 1
ATOM 713 N N . LEU A 1 99 ? -7.221 7.667 22.624 1.00 87.94 99 LEU A N 1
ATOM 714 C CA . LEU A 1 99 ? -8.313 8.646 22.598 1.00 87.94 99 LEU A CA 1
ATOM 715 C C . LEU A 1 99 ? -9.609 8.016 22.073 1.00 87.94 99 LEU A C 1
ATOM 717 O O . LEU A 1 99 ? -10.639 8.075 22.743 1.00 87.94 99 LEU A O 1
ATOM 721 N N . TYR A 1 100 ? -9.535 7.324 20.935 1.00 88.38 100 TYR A N 1
ATOM 722 C CA . TYR A 1 100 ? -10.686 6.671 20.306 1.00 88.38 100 TYR A CA 1
ATOM 723 C C . TYR A 1 100 ? -11.297 5.574 21.184 1.00 88.38 100 TYR A C 1
ATOM 725 O O . TYR A 1 100 ? -12.515 5.429 21.261 1.00 88.38 100 TYR A O 1
ATOM 733 N N . LYS A 1 101 ? -10.466 4.830 21.914 1.00 91.12 101 LYS A N 1
ATOM 734 C CA . LYS A 1 101 ? -10.901 3.812 22.871 1.00 91.12 101 LYS A CA 1
ATOM 735 C C . LYS A 1 101 ? -11.638 4.426 24.057 1.00 91.12 101 LYS A C 1
ATOM 737 O O . LYS A 1 101 ? -12.608 3.848 24.551 1.00 91.12 101 LYS A O 1
ATOM 742 N N . SER A 1 102 ? -11.192 5.594 24.512 1.00 93.81 102 SER A N 1
ATOM 743 C CA . SER A 1 102 ? -11.853 6.326 25.594 1.00 93.81 102 SER A CA 1
ATOM 744 C C . SER A 1 102 ? -13.230 6.830 25.154 1.00 93.81 102 SER A C 1
ATOM 746 O O . SER A 1 102 ? -14.212 6.632 25.871 1.00 93.81 102 SER A O 1
ATOM 748 N N . GLU A 1 103 ? -13.324 7.394 23.948 1.00 92.75 103 GLU A N 1
ATOM 749 C CA . GLU A 1 103 ? -14.594 7.817 23.343 1.00 92.75 103 GLU A CA 1
ATOM 750 C C . GLU A 1 103 ? -15.553 6.640 23.126 1.00 92.75 103 GLU A C 1
ATOM 752 O O . GLU A 1 103 ? -16.729 6.733 23.483 1.00 92.75 103 GLU A O 1
ATOM 757 N N . LEU A 1 104 ? -15.050 5.505 22.625 1.00 95.12 104 LEU A N 1
ATOM 758 C CA . LEU A 1 104 ? -15.831 4.278 22.467 1.00 95.12 104 LEU A CA 1
ATOM 759 C C . LEU A 1 104 ? -16.412 3.820 23.808 1.00 95.12 104 LEU A C 1
ATOM 761 O O . LEU A 1 104 ? -17.612 3.586 23.913 1.00 95.12 104 LEU A O 1
ATOM 765 N N . THR A 1 105 ? -15.581 3.771 24.852 1.00 96.25 105 THR A N 1
ATOM 766 C CA . THR A 1 105 ? -16.015 3.364 26.198 1.00 96.25 105 THR A CA 1
ATOM 767 C C . THR A 1 105 ? -17.110 4.294 26.734 1.00 96.25 105 THR A C 1
ATOM 769 O O . THR A 1 105 ? -18.084 3.845 27.341 1.00 96.25 105 THR A O 1
ATOM 772 N N . GLN A 1 106 ? -16.985 5.603 26.496 1.00 96.94 106 GLN A N 1
ATOM 773 C CA . GLN A 1 106 ? -17.999 6.581 26.890 1.00 96.94 106 GLN A CA 1
ATOM 774 C C . GLN A 1 106 ? -19.318 6.379 26.129 1.00 96.94 106 GLN A C 1
ATOM 776 O O . GLN A 1 106 ? -20.392 6.443 26.736 1.00 96.94 106 GLN A O 1
ATOM 781 N N . ALA A 1 107 ? -19.248 6.121 24.822 1.00 97.25 107 ALA A N 1
ATOM 782 C CA . ALA A 1 107 ? -20.417 5.849 23.995 1.00 97.25 107 ALA A CA 1
ATOM 783 C C . ALA A 1 107 ? -21.123 4.550 24.422 1.00 97.25 107 ALA A C 1
ATOM 785 O O . ALA A 1 107 ? -22.343 4.538 24.592 1.00 97.25 107 ALA A O 1
ATOM 786 N N . GLU A 1 108 ? -20.370 3.481 24.686 1.00 97.38 108 GLU A N 1
ATOM 787 C CA . GLU A 1 108 ? -20.901 2.209 25.189 1.00 97.38 108 GLU A CA 1
ATOM 788 C C . GLU A 1 108 ? -21.620 2.381 26.535 1.00 97.38 108 GLU A C 1
ATOM 790 O O . GLU A 1 108 ? -22.725 1.866 26.724 1.00 97.38 108 GLU A O 1
ATOM 795 N N . ALA A 1 109 ? -21.052 3.171 27.452 1.00 97.19 109 ALA A N 1
ATOM 796 C CA . ALA A 1 109 ? -21.689 3.479 28.731 1.00 97.19 109 ALA A CA 1
ATOM 797 C C . AL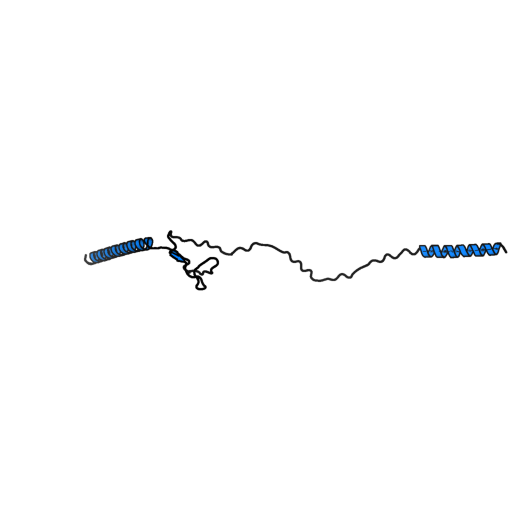A A 1 109 ? -23.009 4.257 28.560 1.00 97.19 109 ALA A C 1
ATOM 799 O O . ALA A 1 109 ? -23.986 3.990 29.268 1.00 97.19 109 ALA A O 1
ATOM 800 N N . GLN A 1 110 ? -23.073 5.193 27.607 1.00 97.25 110 GLN A N 1
ATOM 801 C CA . GLN A 1 110 ? -24.315 5.906 27.286 1.00 97.25 110 GLN A CA 1
ATOM 802 C C . GLN A 1 110 ? -25.377 4.967 26.710 1.00 97.25 110 GLN A C 1
ATOM 804 O O . GLN A 1 110 ? -26.537 5.043 27.122 1.00 97.25 110 GLN A O 1
ATOM 809 N N . VAL A 1 111 ? -24.987 4.048 25.820 1.00 97.75 111 VAL A N 1
ATOM 810 C CA . VAL A 1 111 ? -25.890 3.026 25.273 1.00 97.75 111 VAL A CA 1
ATOM 811 C C . VAL A 1 111 ? -26.440 2.143 26.391 1.00 97.75 111 VAL A C 1
ATOM 813 O O . VAL A 1 111 ? -27.652 1.937 26.459 1.00 97.75 111 VAL A O 1
ATOM 816 N N . LEU A 1 112 ? -25.589 1.676 27.307 1.00 97.50 112 LEU A N 1
ATOM 817 C CA . LEU A 1 112 ? -26.012 0.845 28.434 1.00 97.50 112 LEU A CA 1
ATOM 818 C C . LEU A 1 112 ? -26.995 1.585 29.356 1.00 97.50 112 LEU A C 1
ATOM 820 O O . LEU A 1 112 ? -28.023 1.031 29.746 1.00 97.50 112 LEU A O 1
ATOM 824 N N . SER A 1 113 ? -26.715 2.854 29.663 1.00 97.19 113 SER A N 1
ATOM 825 C CA . SER A 1 113 ? -27.606 3.702 30.465 1.00 97.19 113 SER A CA 1
ATOM 826 C C . SER A 1 113 ? -28.972 3.885 29.794 1.00 97.19 113 SER A C 1
ATOM 828 O O . SER A 1 113 ? -30.015 3.701 30.427 1.00 97.19 113 SER A O 1
ATOM 830 N N . ALA A 1 114 ? -28.984 4.160 28.486 1.00 96.94 114 ALA A N 1
ATOM 831 C CA . ALA A 1 114 ? -30.212 4.300 27.710 1.00 96.94 114 ALA A CA 1
ATOM 832 C C . ALA A 1 114 ? -31.012 2.988 27.644 1.00 96.94 114 ALA A C 1
ATOM 834 O O . ALA A 1 114 ? -32.237 3.006 27.775 1.00 96.94 114 ALA A O 1
ATOM 835 N N . GLN A 1 115 ? -30.339 1.843 27.500 1.00 97.38 115 GLN A N 1
ATOM 836 C CA . GLN A 1 115 ? -30.978 0.526 27.544 1.00 97.38 115 GLN A CA 1
ATOM 837 C C . GLN A 1 115 ? -31.599 0.239 28.914 1.00 97.38 115 GLN A C 1
ATOM 839 O O . GLN A 1 115 ? -32.732 -0.238 28.973 1.00 97.38 115 GLN A O 1
ATOM 844 N N . GLY A 1 116 ? -30.905 0.574 30.005 1.00 97.19 116 GLY A N 1
ATOM 845 C CA . GLY A 1 116 ? -31.448 0.466 31.360 1.00 97.19 116 GLY A CA 1
ATOM 846 C C . GLY A 1 116 ? -32.684 1.347 31.557 1.00 97.19 116 GLY A C 1
ATOM 847 O O . GLY A 1 116 ? -33.698 0.888 32.083 1.00 97.19 116 GLY A O 1
ATOM 848 N N . GLY A 1 117 ? -32.643 2.586 31.060 1.00 96.50 117 GLY A N 1
ATOM 849 C CA . GLY A 1 117 ? -33.796 3.489 31.056 1.00 96.50 117 GLY A CA 1
ATOM 850 C C . GLY A 1 117 ? -34.980 2.937 30.258 1.00 96.50 117 GLY A C 1
ATOM 851 O O . GLY A 1 117 ? -36.114 2.972 30.734 1.00 96.50 117 GLY A O 1
ATOM 852 N N . LEU A 1 118 ? -34.723 2.357 29.083 1.00 96.81 118 LEU A N 1
ATOM 853 C CA . LEU A 1 118 ? -35.748 1.722 28.256 1.00 96.81 118 LEU A CA 1
ATOM 854 C C . LEU A 1 118 ? -36.369 0.501 28.946 1.00 96.81 118 LEU A C 1
ATOM 856 O O . LEU A 1 118 ? -37.585 0.335 28.907 1.00 96.81 118 LEU A O 1
ATOM 860 N N . GLN A 1 119 ? -35.555 -0.360 29.561 1.00 96.31 119 GLN A N 1
ATOM 861 C CA . GLN A 1 119 ? -36.048 -1.526 30.300 1.00 96.31 119 GLN A CA 1
ATOM 862 C C . GLN A 1 119 ? -36.932 -1.103 31.470 1.00 96.31 119 GLN A C 1
ATOM 864 O O . GLN A 1 119 ? -38.013 -1.659 31.646 1.00 96.31 119 GLN A O 1
ATOM 869 N N . ARG A 1 120 ? -36.512 -0.075 32.213 1.00 96.19 120 ARG A N 1
ATOM 870 C CA . ARG A 1 120 ? -37.308 0.494 33.299 1.00 96.19 120 ARG A CA 1
ATOM 871 C C . ARG A 1 120 ? -38.648 1.029 32.797 1.00 96.19 120 ARG A C 1
ATOM 873 O O . ARG A 1 120 ? -39.680 0.628 33.313 1.00 96.19 120 ARG A O 1
ATOM 880 N N . ALA A 1 121 ? -38.637 1.852 31.749 1.00 95.69 121 ALA A N 1
ATOM 881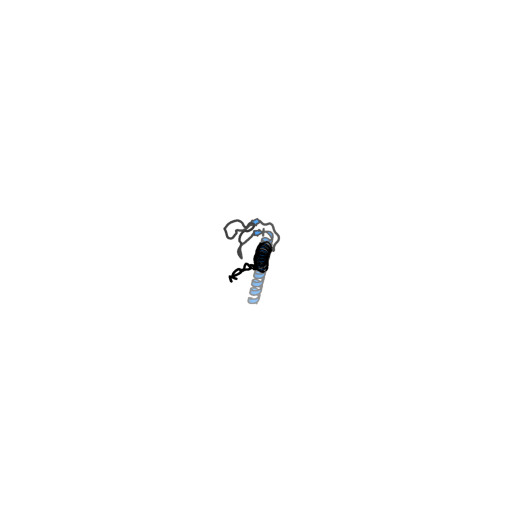 C CA . ALA A 1 121 ? -39.860 2.413 31.178 1.00 95.69 121 ALA A CA 1
ATOM 882 C C . ALA A 1 121 ? -40.826 1.332 30.655 1.00 95.69 121 ALA A C 1
ATOM 884 O O . ALA A 1 121 ? -42.039 1.488 30.758 1.00 95.69 121 ALA A O 1
ATOM 885 N N . LYS A 1 122 ? -40.302 0.225 30.112 1.00 95.88 122 LYS A N 1
ATOM 886 C CA . LYS A 1 122 ? -41.116 -0.928 29.699 1.00 95.88 122 LYS A CA 1
ATOM 887 C C . LYS A 1 122 ? -41.750 -1.643 30.891 1.00 95.88 122 LYS A C 1
ATOM 889 O O . LYS A 1 122 ? -42.936 -1.943 30.830 1.00 95.88 122 LYS A O 1
ATOM 894 N N . ALA A 1 123 ? -40.985 -1.884 31.956 1.00 95.19 123 ALA A N 1
ATOM 895 C CA . ALA A 1 123 ? -41.500 -2.513 33.172 1.00 95.19 123 ALA A CA 1
ATOM 896 C C . ALA A 1 123 ? -42.576 -1.649 33.852 1.00 95.19 123 ALA A C 1
ATOM 898 O O . ALA A 1 123 ? -43.595 -2.172 34.293 1.00 95.19 123 ALA A O 1
ATOM 899 N N . ASP A 1 124 ? -42.386 -0.327 33.875 1.00 94.38 124 ASP A N 1
ATOM 900 C CA . ASP A 1 124 ? -43.366 0.620 34.417 1.00 94.38 124 ASP A CA 1
ATOM 901 C C . ASP A 1 124 ? -44.685 0.604 33.616 1.00 94.38 124 ASP A C 1
ATOM 903 O O . ASP A 1 124 ? -45.755 0.761 34.197 1.00 94.38 124 ASP A O 1
ATOM 907 N N . LEU A 1 125 ? -44.623 0.386 32.295 1.00 94.19 125 LEU A N 1
ATOM 908 C CA . LEU A 1 125 ? -45.804 0.277 31.430 1.00 94.19 125 LEU A CA 1
ATOM 909 C C . LEU A 1 125 ? -46.549 -1.053 31.621 1.00 94.19 125 LEU A C 1
ATOM 911 O O . LEU A 1 125 ? -47.768 -1.071 31.534 1.00 94.19 125 LEU A O 1
ATOM 915 N N . GLU A 1 126 ? -45.836 -2.150 31.882 1.00 90.75 126 GLU A N 1
ATOM 916 C CA . GLU A 1 126 ? -46.431 -3.475 32.130 1.00 90.75 126 GLU A CA 1
ATOM 917 C C . GLU A 1 126 ? -47.103 -3.578 33.513 1.00 90.75 126 GLU A C 1
ATOM 919 O O . GLU A 1 126 ? -48.025 -4.369 33.700 1.00 90.75 126 GLU A O 1
ATOM 924 N N . LEU A 1 127 ? -46.652 -2.774 34.482 1.00 81.94 127 LEU A N 1
ATOM 925 C CA . LEU A 1 127 ? -47.238 -2.686 35.824 1.00 81.94 127 LEU A CA 1
ATOM 926 C C . LEU A 1 127 ? -48.510 -1.819 35.900 1.00 81.94 127 LEU A C 1
ATOM 928 O O . LEU A 1 127 ? -49.199 -1.877 36.922 1.00 81.94 127 LEU A O 1
ATOM 932 N N . ALA A 1 128 ? -48.787 -1.003 34.880 1.00 65.00 128 ALA A N 1
ATOM 933 C CA . ALA A 1 128 ? -49.935 -0.093 34.806 1.00 65.00 128 ALA A CA 1
ATOM 934 C C . ALA A 1 128 ? -51.163 -0.757 34.164 1.00 65.00 128 ALA A C 1
ATOM 936 O O . ALA A 1 128 ? -52.283 -0.489 34.659 1.00 65.00 128 ALA A O 1
#

Secondary structure (DSSP, 8-state):
-HHHHHHHHHHHHHHHHHHHHHHHT----------PPP----------------S-------SS---EEEE-B-TTSSBP-TT----TT---EEE--HHHHHHHHHHHHHHHHHHHHHHHHHHHHHT-

Sequence (128 aa):
MKKILLLIILAGLAVGGGTVYWSRSSAPAVVFRTEAVSRGDLVVTIPATGTIQPEEVVDVGAQVGGLIVLFGTDANGHPVDYCSPVEEGMVLARIDDSLYKSELTQAEAQVLSAQGGLQRAKADLELA

Fol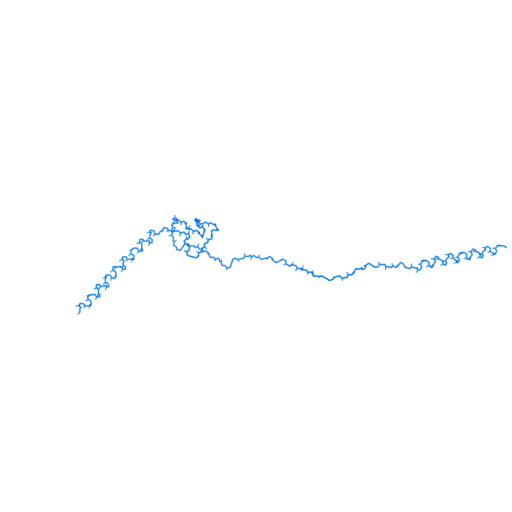dseek 3Di:
DVVVVVVVVVVVCVVVVVVVVVVVPDDPPDDDDDDDDDDDDDDDDDDDDDDDDDPDDDDDDDPDDADFPAAFAAPVGHGDDPPGHHDPPGRGTDGDCPVVVVVVVVVVVVVVVVVVVVVVVVVVVVVD

Radius of gyration: 55.8 Å; chains: 1; bounding box: 109×27×150 Å

pLDDT: mean 85.06, std 8.44, range [57.31, 97.75]